Protein AF-0000000075612298 (afdb_homodimer)

Organism: Setaria italica (NCBI:txid4555)

pLDDT: mean 73.29, std 22.26, range [25.11, 96.44]

Radius of gyration: 17.22 Å; Cα contacts (8 Å, |Δi|>4): 133; chains: 2; bounding box: 29×54×55 Å

Structure (mmCIF, N/CA/C/O backbone):
data_AF-0000000075612298-model_v1
#
loop_
_entity.id
_entity.type
_entity.pdbx_description
1 polymer 'Uncharacterized protein'
#
loop_
_atom_site.group_PDB
_atom_site.id
_atom_site.type_symbol
_atom_site.label_atom_id
_atom_site.label_alt_id
_atom_site.label_comp_id
_atom_site.label_asym_id
_atom_site.label_entity_id
_atom_site.label_seq_id
_atom_site.pdbx_PDB_ins_code
_atom_site.Cartn_x
_atom_site.Cartn_y
_atom_site.Cartn_z
_atom_site.occupancy
_atom_site.B_iso_or_equiv
_atom_site.auth_seq_id
_atom_site.auth_comp_id
_at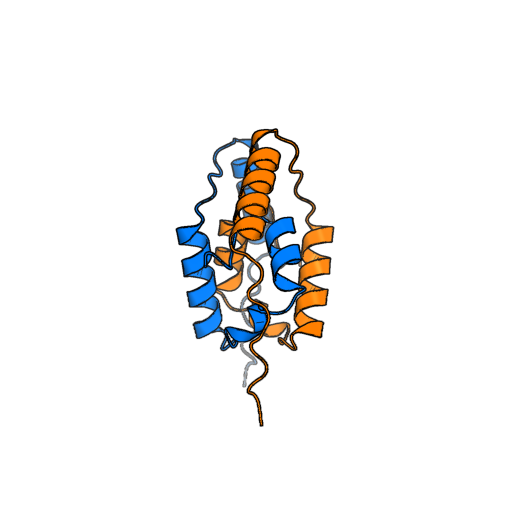om_site.auth_asym_id
_atom_site.auth_atom_id
_atom_site.pdbx_PDB_model_num
ATOM 1 N N . MET A 1 1 ? -15.156 -9.953 -35.094 1 26.14 1 MET A N 1
ATOM 2 C CA . MET A 1 1 ? -15.227 -10.172 -33.656 1 26.14 1 MET A CA 1
ATOM 3 C C . MET A 1 1 ? -14.469 -9.086 -32.875 1 26.14 1 MET A C 1
ATOM 5 O O . MET A 1 1 ? -13.258 -8.938 -33.062 1 26.14 1 MET A O 1
ATOM 9 N N . LYS A 1 2 ? -15.125 -7.879 -32.656 1 31.73 2 LYS A N 1
ATOM 10 C CA . LYS A 1 2 ? -14.633 -6.555 -32.281 1 31.73 2 LYS A CA 1
ATOM 11 C C . LYS A 1 2 ? -14.031 -6.57 -30.875 1 31.73 2 LYS A C 1
ATOM 13 O O . LYS A 1 2 ? -14.625 -7.109 -29.938 1 31.73 2 LYS A O 1
ATOM 18 N N . SER A 1 3 ? -12.711 -6.695 -30.734 1 36.06 3 SER A N 1
ATOM 19 C CA . SER A 1 3 ? -11.859 -6.586 -29.547 1 36.06 3 SER A CA 1
ATOM 20 C C . SER A 1 3 ? -12.281 -5.41 -28.672 1 36.06 3 SER A C 1
ATOM 22 O O . SER A 1 3 ? -12.297 -4.266 -29.125 1 36.06 3 SER A O 1
ATOM 24 N N . GLU A 1 4 ? -13.344 -5.562 -27.969 1 35.53 4 GLU A N 1
ATOM 25 C CA . GLU A 1 4 ? -13.984 -4.543 -27.141 1 35.53 4 GLU A CA 1
ATOM 26 C C . GLU A 1 4 ? -12.992 -3.91 -26.172 1 35.53 4 GLU A C 1
ATOM 28 O O . GLU A 1 4 ? -12.312 -4.617 -25.438 1 35.53 4 GLU A O 1
ATOM 33 N N . TYR A 1 5 ? -12.289 -2.801 -26.656 1 34.12 5 TYR A N 1
ATOM 34 C CA . TYR A 1 5 ? -11.305 -1.881 -26.094 1 34.12 5 TYR A CA 1
ATOM 35 C C . TYR A 1 5 ? -11.711 -1.418 -24.703 1 34.12 5 TYR A C 1
ATOM 37 O O . TYR A 1 5 ? -12.867 -1.046 -24.484 1 34.12 5 TYR A O 1
ATOM 45 N N . CYS A 1 6 ? -11.203 -2.053 -23.641 1 39.97 6 CYS A N 1
ATOM 46 C CA . CYS A 1 6 ? -11.352 -1.632 -22.266 1 39.97 6 CYS A CA 1
ATOM 47 C C . CYS A 1 6 ? -11.367 -0.112 -22.156 1 39.97 6 CYS A C 1
ATOM 49 O O . CYS A 1 6 ? -10.492 0.56 -22.703 1 39.97 6 CYS A O 1
ATOM 51 N N . PRO A 1 7 ? -12.477 0.594 -21.938 1 35.5 7 PRO A N 1
ATOM 52 C CA . PRO A 1 7 ? -12.617 2.045 -21.781 1 35.5 7 PRO A CA 1
ATOM 53 C C . PRO A 1 7 ? -11.531 2.656 -20.906 1 35.5 7 PRO A C 1
ATOM 55 O O . PRO A 1 7 ? -11.266 2.156 -19.812 1 35.5 7 PRO A O 1
ATOM 58 N N . LYS A 1 8 ? -10.383 3.184 -21.484 1 39.44 8 LYS A N 1
ATOM 59 C CA . LYS A 1 8 ? -9.344 4.02 -20.891 1 39.44 8 LYS A CA 1
ATOM 60 C C . LYS A 1 8 ? -9.938 5.02 -19.906 1 39.44 8 LYS A C 1
ATOM 62 O O . LYS A 1 8 ? -10.883 5.738 -20.234 1 39.44 8 LYS A O 1
ATOM 67 N N . VAL A 1 9 ? -10.133 4.754 -18.688 1 41.81 9 VAL A N 1
ATOM 68 C CA . VAL A 1 9 ? -10.445 5.824 -17.75 1 41.81 9 VAL A CA 1
ATOM 69 C C . VAL A 1 9 ? -9.727 7.105 -18.172 1 41.81 9 VAL A C 1
ATOM 71 O O . VAL A 1 9 ? -8.508 7.109 -18.344 1 41.81 9 VAL A O 1
ATOM 74 N N . PRO A 1 10 ? -10.359 8.18 -18.656 1 44.56 10 PRO A N 1
ATOM 75 C CA . PRO A 1 10 ? -9.781 9.383 -19.25 1 44.56 10 PRO A CA 1
ATOM 76 C C . PRO A 1 10 ? -8.758 10.062 -18.344 1 44.56 10 PRO A C 1
ATOM 78 O O . PRO A 1 10 ? -8.852 9.945 -17.109 1 44.56 10 PRO A O 1
ATOM 81 N N . SER A 1 11 ? -7.59 10.344 -18.781 1 52.34 11 SER A N 1
ATOM 82 C CA . SER A 1 11 ? -6.473 11.086 -18.203 1 52.34 11 SER A CA 1
ATOM 83 C C . SER A 1 11 ? -6.965 12.227 -17.328 1 52.34 11 SER A C 1
ATOM 85 O O . SER A 1 11 ? -6.395 12.492 -16.266 1 52.34 11 SER A O 1
ATOM 87 N N . ASP A 1 12 ? -8.109 12.758 -17.781 1 52.88 12 ASP A N 1
ATOM 88 C CA . ASP A 1 12 ? -8.664 13.914 -17.078 1 52.88 12 ASP A CA 1
ATOM 89 C C . ASP A 1 12 ? -9.172 13.516 -15.688 1 52.88 12 ASP A C 1
ATOM 91 O O . ASP A 1 12 ? -9.055 14.289 -14.734 1 52.88 12 ASP A O 1
ATOM 95 N N . ASP A 1 13 ? -9.703 12.391 -15.656 1 54.28 13 ASP A N 1
ATOM 96 C CA . ASP A 1 13 ? -10.266 11.953 -14.383 1 54.28 13 ASP A CA 1
ATOM 97 C C . ASP A 1 13 ? -9.156 11.594 -13.391 1 54.28 13 ASP A C 1
ATOM 99 O O . ASP A 1 13 ? -9.289 11.844 -12.188 1 54.28 13 ASP A O 1
ATOM 103 N N . ARG A 1 14 ? -8.109 11.211 -13.961 1 50.03 14 ARG A N 1
ATOM 104 C CA . ARG A 1 14 ? -6.949 10.906 -13.125 1 50.03 14 ARG A CA 1
ATOM 105 C C . ARG A 1 14 ? -6.348 12.18 -12.539 1 50.03 14 ARG A C 1
ATOM 107 O O . ARG A 1 14 ? -6.016 12.227 -11.359 1 50.03 14 ARG A O 1
ATOM 114 N N . ASN A 1 15 ? -6.219 13.078 -13.391 1 54.25 15 ASN A N 1
ATOM 115 C CA . ASN A 1 15 ? -5.672 14.359 -12.969 1 54.25 15 ASN A CA 1
ATOM 116 C C . ASN A 1 15 ? -6.551 15.023 -11.914 1 54.25 15 ASN A C 1
ATOM 118 O O . ASN A 1 15 ? -6.043 15.602 -10.953 1 54.25 15 ASN A O 1
ATOM 122 N N . LYS A 1 16 ? -7.812 14.938 -12.102 1 56.78 16 LYS A N 1
ATOM 123 C CA . LYS A 1 16 ? -8.75 15.516 -11.133 1 56.78 16 LYS A CA 1
ATOM 124 C C . LYS A 1 16 ? -8.68 14.773 -9.805 1 56.78 16 LYS A C 1
ATOM 126 O O . LYS A 1 16 ? -8.719 15.391 -8.742 1 56.78 16 LYS A O 1
ATOM 131 N N . PHE A 1 17 ? -8.492 13.609 -9.93 1 55 17 PHE A N 1
ATOM 132 C CA . PHE A 1 17 ? -8.375 12.82 -8.711 1 55 17 PHE A CA 1
ATOM 133 C C . PHE A 1 17 ? -7.121 13.211 -7.93 1 55 17 PHE A C 1
ATOM 135 O O . PHE A 1 17 ? -7.188 13.438 -6.723 1 55 17 PHE A O 1
ATOM 142 N N . VAL A 1 18 ? -6.102 13.289 -8.68 1 55.06 18 VAL A N 1
ATOM 143 C CA . VAL A 1 18 ? -4.836 13.68 -8.062 1 55.06 18 VAL A CA 1
ATOM 144 C C . VAL A 1 18 ? -4.953 15.086 -7.48 1 55.06 18 VAL A C 1
ATOM 146 O O . VAL A 1 18 ? -4.48 15.344 -6.371 1 55.06 18 VAL A O 1
ATOM 149 N N . ALA A 1 19 ? -5.57 15.93 -8.133 1 60.16 19 ALA A N 1
ATOM 150 C CA . ALA A 1 19 ? -5.75 17.297 -7.672 1 60.16 19 ALA A CA 1
ATOM 151 C C . ALA A 1 19 ? -6.602 17.344 -6.402 1 60.16 19 ALA A C 1
ATOM 153 O O . ALA A 1 19 ? -6.312 18.109 -5.48 1 60.16 19 ALA A O 1
ATOM 154 N N . THR A 1 20 ? -7.629 16.625 -6.469 1 58.16 20 THR A N 1
ATOM 155 C CA . THR A 1 20 ? -8.508 16.609 -5.309 1 58.16 20 THR A CA 1
ATOM 156 C C . THR A 1 20 ? -7.793 16 -4.102 1 58.16 20 THR A C 1
ATOM 158 O O . THR A 1 20 ? -7.902 16.516 -2.986 1 58.16 20 THR A O 1
ATOM 161 N N . MET A 1 21 ? -7.121 14.977 -4.488 1 56.34 21 MET A N 1
ATOM 162 C CA . MET A 1 21 ? -6.371 14.32 -3.426 1 56.34 21 MET A CA 1
ATOM 163 C C . MET A 1 21 ? -5.332 15.258 -2.83 1 56.34 21 MET A C 1
ATOM 165 O O . MET A 1 21 ? -5.176 15.328 -1.609 1 56.34 21 MET A O 1
ATOM 169 N N . LYS A 1 22 ? -4.586 15.875 -3.639 1 56.03 22 LYS A N 1
ATOM 170 C CA . LYS A 1 22 ? -3.629 16.891 -3.203 1 56.03 22 LYS A CA 1
ATOM 171 C C . LYS A 1 22 ? -4.312 17.969 -2.371 1 56.03 22 LYS A C 1
ATOM 173 O O . LYS A 1 22 ? -3.783 18.406 -1.346 1 56.03 22 LYS A O 1
ATOM 178 N N . LYS A 1 23 ? -5.387 18.344 -2.84 1 57.16 23 LYS A N 1
ATOM 179 C CA . LYS A 1 23 ? -6.145 19.375 -2.121 1 57.16 23 LYS A CA 1
ATOM 180 C C . LYS A 1 23 ? -6.566 18.875 -0.743 1 57.16 23 LYS A C 1
ATOM 182 O O . LYS A 1 23 ? -6.48 19.609 0.244 1 57.16 23 LYS A O 1
ATOM 187 N N . LYS A 1 24 ? -7.043 17.719 -0.742 1 58.38 24 LYS A N 1
ATOM 188 C CA . LYS A 1 24 ? -7.473 17.156 0.538 1 58.38 24 LYS A CA 1
ATOM 189 C C . LYS A 1 24 ? -6.301 17.062 1.514 1 58.38 24 LYS A C 1
ATOM 191 O O . LYS A 1 24 ? -6.465 17.312 2.711 1 58.38 24 LYS A O 1
ATOM 196 N N . LEU A 1 25 ? -5.199 16.781 0.988 1 59.41 25 LEU A N 1
ATOM 197 C CA . LEU A 1 25 ? -3.996 16.703 1.807 1 59.41 25 LEU A CA 1
ATOM 198 C C . LEU A 1 25 ? -3.607 18.078 2.344 1 59.41 25 LEU A C 1
ATOM 200 O O . LEU A 1 25 ? -3.254 18.203 3.518 1 59.41 25 LEU A O 1
ATOM 204 N N . VAL A 1 26 ? -3.693 18.922 1.359 1 55.22 26 VAL A N 1
ATOM 205 C CA . VAL A 1 26 ? -3.244 20.266 1.68 1 55.22 26 VAL A CA 1
ATOM 206 C C . VAL A 1 26 ? -4.273 20.953 2.578 1 55.22 26 VAL A C 1
ATOM 208 O O . VAL A 1 26 ? -3.908 21.672 3.512 1 55.22 26 VAL A O 1
ATOM 211 N N . ASP A 1 27 ? -5.477 20.656 2.195 1 57.22 27 ASP A N 1
ATOM 212 C CA . ASP A 1 27 ? -6.484 21.359 2.979 1 57.22 27 ASP A CA 1
ATOM 213 C C . ASP A 1 27 ? -6.613 20.766 4.379 1 57.22 27 ASP A C 1
ATOM 215 O O . ASP A 1 27 ? -7.352 21.297 5.215 1 57.22 27 ASP A O 1
ATOM 219 N N . GLY A 1 28 ? -5.77 19.797 4.574 1 61.31 28 GLY A N 1
ATOM 220 C CA . GLY A 1 28 ? -5.73 19.25 5.922 1 61.31 28 GLY A C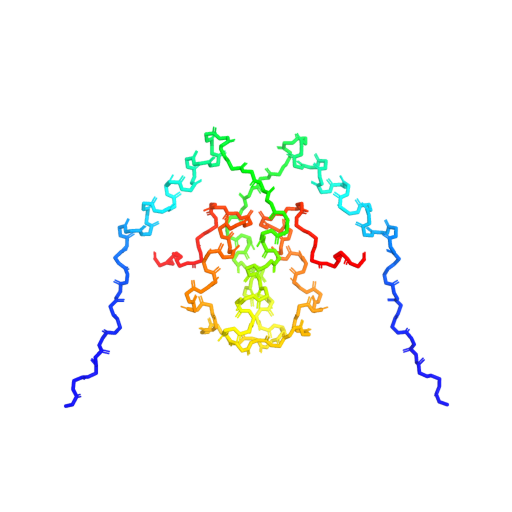A 1
ATOM 221 C C . GLY A 1 28 ? -6.859 18.281 6.203 1 61.31 28 GLY A C 1
ATOM 222 O O . GLY A 1 28 ? -7.098 17.906 7.355 1 61.31 28 GLY A O 1
ATOM 223 N N . SER A 1 29 ? -7.613 17.953 5.121 1 73.25 29 SER A N 1
ATOM 224 C CA . SER A 1 29 ? -8.805 17.141 5.387 1 73.25 29 SER A CA 1
ATOM 225 C C . SER A 1 29 ? -8.477 15.656 5.418 1 73.25 29 SER A C 1
ATOM 227 O O . SER A 1 29 ? -9.289 14.844 5.859 1 73.25 29 SER A O 1
ATOM 229 N N . PHE A 1 30 ? -7.297 15.312 5.168 1 79.81 30 PHE A N 1
ATOM 230 C CA . PHE A 1 30 ? -6.969 13.891 5.176 1 79.81 30 PHE A CA 1
ATOM 231 C C . PHE A 1 30 ? -6.672 13.406 6.59 1 79.81 30 PHE A C 1
ATOM 233 O O . PHE A 1 30 ? -5.836 13.992 7.285 1 79.81 30 PHE A O 1
ATOM 240 N N . THR A 1 31 ? -7.516 12.523 7.016 1 83.88 31 THR A N 1
ATOM 241 C CA . THR A 1 31 ? -7.281 11.844 8.289 1 83.88 31 THR A CA 1
ATOM 242 C C . THR A 1 31 ? -7.027 10.359 8.07 1 83.88 31 THR A C 1
ATOM 244 O O . THR A 1 31 ? -7.867 9.656 7.496 1 83.88 31 THR A O 1
ATOM 247 N N . PHE A 1 32 ? -5.895 9.969 8.406 1 85.69 32 PHE A N 1
ATOM 248 C CA . PHE A 1 32 ? -5.535 8.57 8.25 1 85.69 32 PHE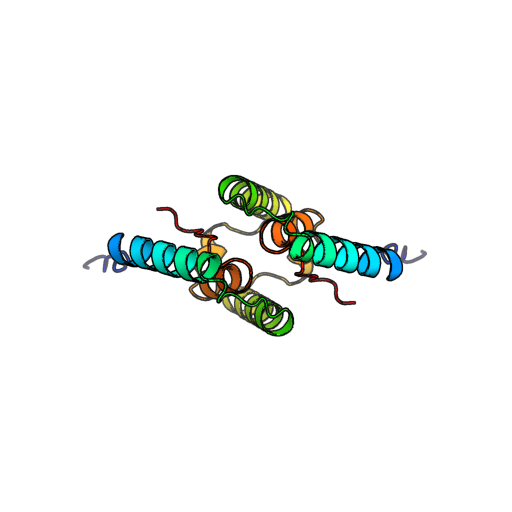 A CA 1
ATOM 249 C C . PHE A 1 32 ? -6.309 7.703 9.242 1 85.69 32 PHE A C 1
ATOM 251 O O . PHE A 1 32 ? -6.402 8.031 10.422 1 85.69 32 PHE A O 1
ATOM 258 N N . ASN A 1 33 ? -6.918 6.613 8.703 1 90.38 33 ASN A N 1
ATOM 259 C CA . ASN A 1 33 ? -7.633 5.609 9.484 1 90.38 33 ASN A CA 1
ATOM 260 C C . ASN A 1 33 ? -7.047 4.219 9.281 1 90.38 33 ASN A C 1
ATOM 262 O O . ASN A 1 33 ? -7.238 3.609 8.227 1 90.38 33 ASN A O 1
ATOM 266 N N . GLN A 1 34 ? -6.309 3.744 10.312 1 89.69 34 GLN A N 1
ATOM 267 C CA . GLN A 1 34 ? -5.562 2.492 10.227 1 89.69 34 GLN A CA 1
ATOM 268 C C . GLN A 1 34 ? -6.492 1.317 9.938 1 89.69 34 GLN A C 1
ATOM 270 O O . GLN A 1 34 ? -6.18 0.462 9.102 1 89.69 34 GLN A O 1
ATOM 275 N N . GLN A 1 35 ? -7.566 1.209 10.641 1 91.62 35 GLN A N 1
ATOM 276 C CA . GLN A 1 35 ? -8.516 0.112 10.477 1 91.62 35 GLN A CA 1
ATOM 277 C C . GLN A 1 35 ? -9.086 0.093 9.062 1 91.62 35 GLN A C 1
ATOM 279 O O . GLN A 1 35 ? -9.18 -0.967 8.438 1 91.62 35 GLN A O 1
ATOM 284 N N . ARG A 1 36 ? -9.445 1.199 8.594 1 93.12 36 ARG A N 1
ATOM 285 C CA . ARG A 1 36 ? -9.969 1.297 7.23 1 93.12 36 ARG A CA 1
ATOM 286 C C . ARG A 1 36 ? -8.945 0.794 6.215 1 93.12 36 ARG A C 1
ATOM 288 O O . ARG A 1 36 ? -9.289 0.023 5.316 1 93.12 36 ARG A O 1
ATOM 295 N N . SER A 1 37 ? -7.766 1.26 6.305 1 94.12 37 SER A N 1
ATOM 296 C CA . SER A 1 37 ? -6.715 0.863 5.375 1 94.12 37 SER A CA 1
ATOM 297 C C . SER A 1 37 ? -6.48 -0.644 5.418 1 94.12 37 SER A C 1
ATOM 299 O O . SER A 1 37 ? -6.297 -1.278 4.379 1 94.12 37 SER A O 1
ATOM 301 N N . ARG A 1 38 ? -6.469 -1.176 6.625 1 93.25 38 ARG A N 1
ATOM 302 C CA . ARG A 1 38 ? -6.277 -2.613 6.793 1 93.25 38 ARG A CA 1
ATOM 303 C C . ARG A 1 38 ? -7.395 -3.398 6.113 1 93.25 38 ARG A C 1
ATOM 305 O O . ARG A 1 38 ? -7.137 -4.41 5.457 1 93.25 38 ARG A O 1
ATOM 312 N N . ASP A 1 39 ? -8.562 -2.953 6.305 1 95.44 39 ASP A N 1
ATOM 313 C CA . ASP A 1 39 ? -9.719 -3.6 5.688 1 95.44 39 ASP A CA 1
ATOM 314 C C . ASP A 1 39 ? -9.602 -3.584 4.164 1 95.44 39 ASP A C 1
ATOM 316 O O . ASP A 1 39 ? -9.906 -4.578 3.502 1 95.44 39 ASP A O 1
ATOM 320 N N . LEU A 1 40 ? -9.195 -2.535 3.627 1 95.19 40 LEU A N 1
ATOM 321 C CA . LEU A 1 40 ? -9.039 -2.393 2.184 1 95.19 40 LEU A CA 1
ATOM 322 C C . LEU A 1 40 ? -7.918 -3.287 1.67 1 95.19 40 LEU A C 1
ATOM 324 O O . LEU A 1 40 ? -8.031 -3.887 0.599 1 95.19 40 LEU A O 1
ATOM 328 N N . MET A 1 41 ? -6.895 -3.367 2.432 1 95.06 41 MET A N 1
ATOM 329 C CA . MET A 1 41 ? -5.801 -4.27 2.082 1 95.06 41 MET A CA 1
ATOM 330 C C . MET A 1 41 ? -6.297 -5.707 1.971 1 95.06 41 MET A C 1
ATOM 332 O O . MET A 1 41 ? -6.027 -6.387 0.978 1 95.06 41 MET A O 1
ATOM 336 N N . ILE A 1 42 ? -6.988 -6.125 2.99 1 94.38 42 ILE A N 1
ATOM 337 C CA . ILE A 1 42 ? -7.492 -7.492 3.041 1 94.38 42 ILE A CA 1
ATOM 338 C C . ILE A 1 42 ? -8.43 -7.738 1.864 1 94.38 42 ILE A C 1
ATOM 340 O O . ILE A 1 42 ? -8.352 -8.773 1.202 1 94.38 42 ILE A O 1
ATOM 344 N N . ALA A 1 43 ? -9.336 -6.84 1.626 1 96.38 43 ALA A N 1
ATOM 345 C CA . ALA A 1 43 ? -10.266 -6.945 0.51 1 96.38 43 ALA A CA 1
ATOM 346 C C . ALA A 1 43 ? -9.523 -7.086 -0.816 1 96.38 43 ALA A C 1
ATOM 348 O O . ALA A 1 43 ? -9.891 -7.91 -1.657 1 96.38 43 ALA A O 1
ATOM 349 N N . TRP A 1 44 ? -8.5 -6.273 -0.987 1 96.31 44 TRP A N 1
ATOM 350 C CA . TRP A 1 44 ? -7.723 -6.34 -2.217 1 96.31 44 TRP A CA 1
ATOM 351 C C . TRP A 1 44 ? -7.02 -7.688 -2.342 1 96.31 44 TRP A C 1
ATOM 353 O O . TRP A 1 44 ? -7.027 -8.305 -3.412 1 96.31 44 TRP A O 1
ATOM 363 N N . CYS A 1 45 ? -6.418 -8.141 -1.287 1 95.69 45 CYS A N 1
ATOM 364 C CA . CYS A 1 45 ? -5.711 -9.414 -1.286 1 95.69 45 CYS A CA 1
ATOM 365 C C . CYS A 1 45 ? -6.621 -10.547 -1.753 1 95.69 45 CYS A C 1
ATOM 367 O O . CYS A 1 45 ? -6.211 -11.383 -2.559 1 95.69 45 CYS A O 1
ATOM 369 N N . VAL A 1 46 ? -7.742 -10.547 -1.236 1 96.25 46 VAL A N 1
ATOM 370 C CA . VAL A 1 46 ? -8.711 -11.586 -1.564 1 96.25 46 VAL A CA 1
ATOM 371 C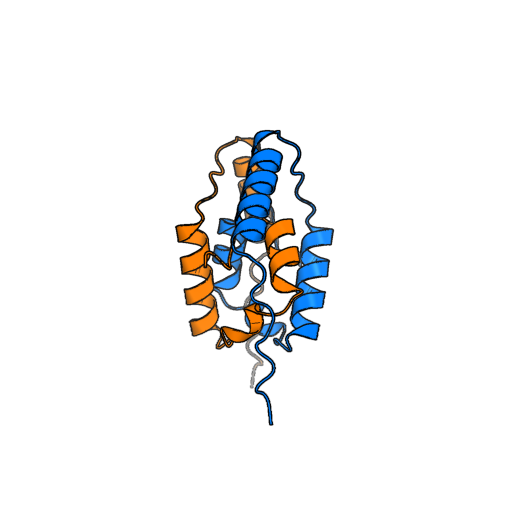 C . VAL A 1 46 ? -9.148 -11.445 -3.021 1 96.25 46 VAL A C 1
ATOM 373 O O . VAL A 1 46 ? -9.172 -12.43 -3.768 1 96.25 46 VAL A O 1
ATOM 376 N N . ARG A 1 47 ? -9.43 -10.297 -3.457 1 95.56 47 ARG A N 1
ATOM 377 C CA . ARG A 1 47 ? -9.938 -10.039 -4.797 1 95.56 47 ARG A CA 1
ATOM 378 C C . ARG A 1 47 ? -8.875 -10.305 -5.855 1 95.56 47 ARG A C 1
ATOM 380 O O . ARG A 1 47 ? -9.164 -10.906 -6.895 1 95.56 47 ARG A O 1
ATOM 387 N N . ALA A 1 48 ? -7.707 -9.844 -5.609 1 95.62 48 ALA A N 1
ATOM 388 C CA . ALA A 1 48 ? -6.609 -9.938 -6.57 1 95.62 48 ALA A CA 1
ATOM 389 C C . ALA A 1 48 ? -5.887 -11.273 -6.445 1 95.62 48 ALA A C 1
ATOM 391 O O . ALA A 1 48 ? -4.961 -11.562 -7.211 1 95.62 48 ALA A O 1
ATOM 392 N N . ASP A 1 49 ? -6.332 -12.055 -5.438 1 95.19 49 ASP A N 1
ATOM 393 C CA . ASP A 1 49 ? -5.754 -13.375 -5.219 1 95.19 49 ASP A CA 1
ATOM 394 C C . ASP A 1 49 ? -4.277 -13.273 -4.848 1 95.19 49 ASP A C 1
ATOM 396 O O . ASP A 1 49 ? -3.434 -13.938 -5.449 1 95.19 49 ASP A O 1
ATOM 400 N N . VAL A 1 50 ? -3.953 -12.492 -4.043 1 95.31 50 VAL A N 1
ATOM 401 C CA . VAL A 1 50 ? -2.609 -12.352 -3.494 1 95.31 50 VAL A CA 1
ATOM 402 C C . VAL A 1 50 ? -2.545 -12.992 -2.111 1 95.31 50 VAL A C 1
ATOM 404 O O . VAL A 1 50 ? -3.318 -12.641 -1.219 1 95.31 50 VAL A O 1
ATOM 407 N N . ALA A 1 51 ? -1.628 -13.859 -1.999 1 94.25 51 ALA A N 1
ATOM 408 C CA . ALA A 1 51 ? -1.489 -14.555 -0.72 1 94.25 51 ALA A CA 1
ATOM 409 C C . ALA A 1 51 ? -1.057 -13.586 0.38 1 94.25 51 ALA A C 1
ATOM 411 O O . ALA A 1 51 ? -0.215 -12.719 0.154 1 94.25 51 ALA A O 1
ATOM 412 N N . PHE A 1 52 ? -1.59 -13.727 1.66 1 91.5 52 PHE A N 1
ATOM 413 C CA . PHE A 1 52 ? -1.317 -12.844 2.785 1 91.5 52 PHE A CA 1
ATOM 414 C C . PHE A 1 52 ? 0.147 -12.922 3.199 1 91.5 52 PHE A C 1
ATOM 416 O O . PHE A 1 52 ? 0.7 -11.969 3.744 1 91.5 52 PHE A O 1
ATOM 423 N N . ASN A 1 53 ? 0.797 -14.047 2.877 1 91.88 53 ASN A N 1
ATOM 424 C CA . ASN A 1 53 ? 2.182 -14.234 3.291 1 91.88 53 ASN A CA 1
ATOM 425 C C . ASN A 1 53 ? 3.131 -13.328 2.516 1 91.88 53 ASN A C 1
ATOM 427 O O . ASN A 1 53 ? 4.277 -13.133 2.918 1 91.88 53 ASN A O 1
ATOM 431 N N . LYS A 1 54 ? 2.701 -12.828 1.419 1 94 54 LYS A N 1
ATOM 432 C CA . LYS A 1 54 ? 3.516 -11.906 0.63 1 94 54 LYS A CA 1
ATOM 433 C C . LYS A 1 54 ? 3.82 -10.633 1.412 1 94 54 LYS A C 1
ATOM 435 O O . LYS A 1 54 ? 4.844 -9.984 1.179 1 94 54 LYS A O 1
ATOM 440 N N . PHE A 1 55 ? 3.02 -10.375 2.389 1 90.38 55 PHE A N 1
ATOM 441 C CA . PHE A 1 55 ? 3.152 -9.148 3.16 1 90.38 55 PHE A CA 1
ATOM 442 C C . PHE A 1 55 ? 4.148 -9.328 4.301 1 90.38 55 PHE A C 1
ATOM 444 O O . PHE A 1 55 ? 4.512 -8.359 4.977 1 90.38 55 PHE A O 1
ATOM 451 N N . ASP A 1 56 ? 4.562 -10.562 4.484 1 88.94 56 ASP A N 1
ATOM 452 C CA . ASP A 1 56 ? 5.594 -10.844 5.48 1 88.94 56 ASP A CA 1
ATOM 453 C C . ASP A 1 56 ? 6.977 -10.477 4.957 1 88.94 56 ASP A C 1
ATOM 455 O O . ASP A 1 56 ? 7.941 -10.422 5.723 1 88.94 56 ASP A O 1
ATOM 459 N N . ASP A 1 57 ? 6.965 -10.266 3.705 1 91.69 57 ASP A N 1
ATOM 460 C CA . ASP A 1 57 ? 8.227 -9.891 3.086 1 91.69 57 ASP A CA 1
ATOM 461 C C . ASP A 1 57 ? 8.781 -8.609 3.703 1 91.69 57 ASP A C 1
ATOM 463 O O . ASP A 1 57 ? 8.023 -7.68 4.004 1 91.69 57 ASP A O 1
ATOM 467 N N . GLU A 1 58 ? 10.055 -8.531 3.754 1 91.81 58 GLU A N 1
ATOM 468 C CA . GLU A 1 58 ? 10.711 -7.426 4.445 1 91.81 58 GLU A CA 1
ATOM 469 C C . GLU A 1 58 ? 10.508 -6.113 3.693 1 91.81 58 GLU A C 1
ATOM 471 O O . GLU A 1 58 ? 10.633 -5.035 4.277 1 91.81 58 GLU A O 1
ATOM 476 N N . GLY A 1 59 ? 10.219 -6.172 2.402 1 93.06 59 GLY A N 1
ATOM 477 C CA . GLY A 1 59 ? 10.047 -4.965 1.61 1 93.06 59 GLY A CA 1
ATOM 478 C C . GLY A 1 59 ? 8.672 -4.336 1.77 1 93.06 59 GLY A C 1
ATOM 479 O O . GLY A 1 59 ? 8.461 -3.188 1.377 1 93.06 59 GLY A O 1
ATOM 480 N N . PHE A 1 60 ? 7.754 -5 2.367 1 93.5 60 PHE A N 1
ATOM 481 C CA . PHE A 1 60 ? 6.379 -4.523 2.463 1 93.5 60 PHE A CA 1
ATOM 482 C C . PHE A 1 60 ? 6.273 -3.363 3.441 1 93.5 60 PHE A C 1
ATOM 484 O O . PHE A 1 60 ? 5.688 -2.326 3.123 1 93.5 60 PHE A O 1
ATOM 491 N N . GLU A 1 61 ? 6.871 -3.441 4.562 1 91.44 61 GLU A N 1
ATOM 492 C CA . GLU A 1 61 ? 6.754 -2.428 5.605 1 91.44 61 GLU A CA 1
ATOM 493 C C . GLU A 1 61 ? 7.383 -1.107 5.168 1 91.44 61 GLU A C 1
ATOM 495 O O . GLU A 1 61 ? 6.766 -0.047 5.301 1 91.44 61 GLU A O 1
ATOM 500 N N . PRO A 1 62 ? 8.625 -1.2 4.613 1 92.62 62 PRO A N 1
ATOM 501 C CA . PRO A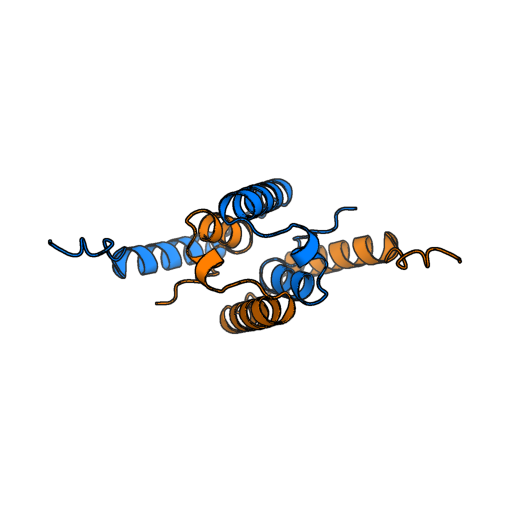 1 62 ? 9.172 0.067 4.129 1 92.62 62 PRO A CA 1
ATOM 502 C C . PRO A 1 62 ? 8.289 0.736 3.084 1 92.62 62 PRO A C 1
ATOM 504 O O . PRO A 1 62 ? 8.18 1.965 3.053 1 92.62 62 PRO A O 1
ATOM 507 N N . TRP A 1 63 ? 7.641 -0.036 2.248 1 94.12 63 TRP A N 1
ATOM 508 C CA . TRP A 1 63 ? 6.727 0.509 1.251 1 94.12 63 TRP A CA 1
ATOM 509 C C . TRP A 1 63 ? 5.535 1.187 1.919 1 94.12 63 TRP A C 1
ATOM 511 O O . TRP A 1 63 ? 5.191 2.324 1.586 1 94.12 63 TRP A O 1
ATOM 521 N N . MET A 1 64 ? 4.891 0.58 2.881 1 94.19 64 MET A N 1
ATOM 522 C CA . MET A 1 64 ? 3.756 1.155 3.598 1 94.19 64 MET A CA 1
ATOM 523 C C . MET A 1 64 ? 4.16 2.438 4.316 1 94.19 64 MET A C 1
ATOM 525 O O . MET A 1 64 ? 3.428 3.43 4.285 1 94.19 64 MET A O 1
ATOM 529 N N . GLU A 1 65 ? 5.332 2.395 4.887 1 90.19 65 GLU A N 1
ATOM 530 C CA . GLU A 1 65 ? 5.816 3.553 5.633 1 90.19 65 GLU A CA 1
ATOM 531 C C . GLU A 1 65 ? 6.043 4.746 4.707 1 90.19 65 GLU A C 1
ATOM 533 O O . GLU A 1 65 ? 5.879 5.898 5.121 1 90.19 65 GLU A O 1
ATOM 538 N N . SER A 1 66 ? 6.465 4.434 3.531 1 91.31 66 SER A N 1
ATOM 539 C CA . SER A 1 66 ? 6.695 5.5 2.564 1 91.31 66 SER A CA 1
ATOM 540 C C . SER A 1 66 ? 5.395 6.207 2.201 1 91.31 66 SER A C 1
ATOM 542 O O . SER A 1 66 ? 5.406 7.355 1.749 1 91.31 66 SER A O 1
ATOM 544 N N . LEU A 1 67 ? 4.309 5.496 2.375 1 90.88 67 LEU A N 1
ATOM 545 C CA . LEU A 1 67 ? 2.994 6.066 2.098 1 90.88 67 LEU A CA 1
ATOM 546 C C . LEU A 1 67 ? 2.408 6.715 3.348 1 90.88 67 LEU A C 1
ATOM 548 O O . LEU A 1 67 ? 1.883 7.828 3.285 1 90.88 67 LEU A O 1
ATOM 552 N N . GLN A 1 68 ? 2.482 5.977 4.355 1 89.62 68 GLN A N 1
ATOM 553 C CA . GLN A 1 68 ? 1.847 6.352 5.613 1 89.62 68 GLN A CA 1
ATOM 554 C C . GLN A 1 68 ? 2.588 5.754 6.805 1 89.62 68 GLN A C 1
ATOM 556 O O . GLN A 1 68 ? 2.336 4.605 7.184 1 89.62 68 GLN A O 1
ATOM 561 N N . PRO A 1 69 ? 3.426 6.59 7.363 1 86.81 69 PRO A N 1
ATOM 562 C CA . PRO A 1 69 ? 4.262 6.082 8.453 1 86.81 69 PRO A CA 1
ATOM 563 C C . PRO A 1 69 ? 3.441 5.555 9.625 1 86.81 69 PRO A C 1
ATOM 565 O O . PRO A 1 69 ? 3.916 4.703 10.383 1 86.81 69 PRO A O 1
ATOM 568 N N . ALA A 1 70 ? 2.227 6.098 9.742 1 81.88 70 ALA A N 1
ATOM 569 C CA . ALA A 1 70 ? 1.379 5.68 10.859 1 81.88 70 ALA A CA 1
ATOM 570 C C . ALA A 1 70 ? 0.758 4.312 10.594 1 81.88 70 ALA A C 1
ATOM 572 O O . ALA A 1 70 ? 0.152 3.717 11.492 1 81.88 70 ALA A O 1
ATOM 573 N N . PHE A 1 71 ? 0.854 3.834 9.359 1 87.12 71 PHE A N 1
ATOM 574 C CA . PHE A 1 71 ? 0.269 2.545 9.016 1 87.12 71 PHE A CA 1
ATOM 575 C C . PHE A 1 71 ? 1.125 1.401 9.547 1 87.12 71 PHE A C 1
ATOM 577 O O . PHE A 1 71 ? 2.324 1.335 9.266 1 87.12 71 PHE A O 1
ATOM 584 N N . SER A 1 72 ? 0.652 0.563 10.414 1 77.12 72 SER A N 1
ATOM 585 C CA . SER A 1 72 ? 1.311 -0.628 10.938 1 77.12 72 SER A CA 1
ATOM 586 C C . SER A 1 72 ? 0.548 -1.894 10.562 1 77.12 72 SER A C 1
ATOM 588 O O . SER A 1 72 ? -0.636 -2.029 10.875 1 77.12 72 SER A O 1
ATOM 590 N N . CYS A 1 73 ? 1.004 -2.574 9.523 1 65.06 73 CYS A N 1
ATOM 591 C CA . CYS A 1 73 ? 0.367 -3.828 9.141 1 65.06 73 CYS A CA 1
ATOM 592 C C . CYS A 1 73 ? 0.387 -4.824 10.297 1 65.06 73 CYS A C 1
ATOM 594 O O . CYS A 1 73 ? -0.499 -5.672 10.406 1 65.06 73 CYS A O 1
ATOM 596 N N . ILE A 1 74 ? 1.537 -5.066 10.883 1 52.78 74 ILE A N 1
ATOM 597 C CA . ILE A 1 74 ? 1.676 -6.074 11.93 1 52.78 74 ILE A CA 1
ATOM 598 C C . ILE A 1 74 ? 1.015 -5.582 13.211 1 52.78 74 ILE A C 1
ATOM 600 O O . ILE A 1 74 ? 1.546 -4.703 13.898 1 52.78 74 ILE A O 1
ATOM 604 N N . GLY A 1 75 ? -0.031 -4.941 13.188 1 41.31 75 GLY A N 1
ATOM 605 C CA . GLY A 1 75 ? -0.572 -4.891 14.531 1 41.31 75 GLY A CA 1
ATOM 606 C C . GLY A 1 75 ? -0.64 -6.25 15.203 1 41.31 75 GLY A C 1
ATOM 607 O O . GLY A 1 75 ? -1.512 -7.062 14.883 1 41.31 75 GLY A O 1
ATOM 608 N N . ARG A 1 76 ? 0.352 -6.949 15.109 1 36.69 76 ARG A N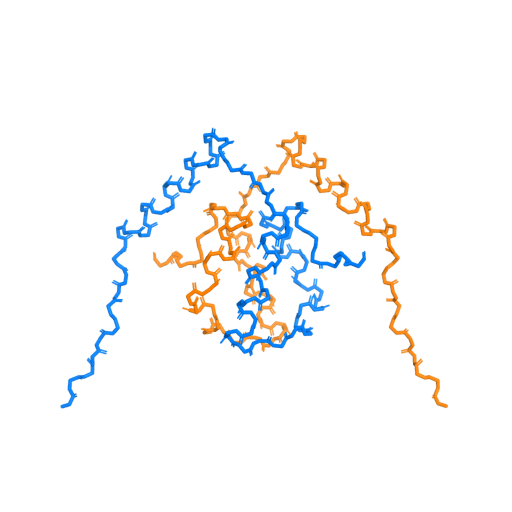 1
ATOM 609 C CA . ARG A 1 76 ? 0.241 -7.945 16.172 1 36.69 76 ARG A CA 1
ATOM 610 C C . ARG A 1 76 ? 0.18 -7.281 17.547 1 36.69 76 ARG A C 1
ATOM 612 O O . ARG A 1 76 ? 0.75 -6.203 17.734 1 36.69 76 ARG A O 1
ATOM 619 N N . MET B 1 1 ? 13.938 -33.031 15.758 1 25.11 1 MET B N 1
ATOM 620 C CA . MET B 1 1 ? 14.094 -32.156 14.617 1 25.11 1 MET B CA 1
ATOM 621 C C . MET B 1 1 ? 13.336 -30.844 14.836 1 25.11 1 MET B C 1
ATOM 623 O O . MET B 1 1 ? 12.109 -30.844 14.938 1 25.11 1 MET B O 1
ATOM 627 N N . LYS B 1 2 ? 13.906 -29.875 15.648 1 31.62 2 LYS B N 1
ATOM 628 C CA . LYS B 1 2 ? 13.375 -28.719 16.359 1 31.62 2 LYS B CA 1
ATOM 629 C C . LYS B 1 2 ? 12.891 -27.641 15.391 1 31.62 2 LYS B C 1
ATOM 631 O O . LYS B 1 2 ? 13.586 -27.328 14.422 1 31.62 2 LYS B O 1
ATOM 636 N N . SER B 1 3 ? 11.578 -27.562 15.133 1 35.28 3 SER B N 1
ATOM 637 C CA . SER B 1 3 ? 10.812 -26.562 14.391 1 35.28 3 SER B CA 1
ATOM 638 C C . SER B 1 3 ? 11.289 -25.156 14.703 1 35.28 3 SER B C 1
ATOM 640 O O . SER B 1 3 ? 11.289 -24.734 15.867 1 35.28 3 SER B O 1
ATOM 642 N N . GLU B 1 4 ? 12.359 -24.75 14.156 1 35.19 4 GLU B N 1
ATOM 643 C CA . GLU B 1 4 ? 13.062 -23.484 14.398 1 35.19 4 GLU B CA 1
ATOM 644 C C . GLU B 1 4 ? 12.133 -22.297 14.242 1 35.19 4 GLU B C 1
ATOM 646 O O . GLU B 1 4 ? 11.477 -22.141 13.211 1 35.19 4 GLU B O 1
ATOM 651 N N . TYR B 1 5 ? 11.484 -21.859 15.406 1 33.97 5 TYR B N 1
ATOM 652 C CA . TYR B 1 5 ? 10.562 -20.797 15.773 1 33.97 5 TYR B CA 1
ATOM 653 C C . TYR B 1 5 ? 11 -19.453 15.188 1 33.97 5 TYR B C 1
ATOM 655 O O . TYR B 1 5 ? 12.172 -19.094 15.281 1 33.97 5 TYR B O 1
ATOM 663 N N . CYS B 1 6 ? 10.461 -19.062 14.039 1 39.62 6 CYS B N 1
ATOM 664 C CA . CYS B 1 6 ? 10.641 -17.75 13.414 1 39.62 6 CYS B CA 1
ATOM 665 C C . CYS B 1 6 ? 10.711 -16.656 14.461 1 39.62 6 CYS B C 1
ATOM 667 O O . CYS B 1 6 ? 9.859 -16.578 15.352 1 39.62 6 CYS B O 1
ATOM 669 N N . PRO B 1 7 ? 11.844 -16.047 14.789 1 34.72 7 PRO B N 1
ATOM 670 C CA . PRO B 1 7 ? 12.062 -14.977 15.766 1 34.72 7 PRO B CA 1
ATOM 671 C C . PRO B 1 7 ? 11.023 -13.867 15.672 1 34.72 7 PRO B C 1
ATOM 673 O O . PRO B 1 7 ? 10.742 -13.367 14.578 1 34.72 7 PRO B O 1
ATOM 676 N N . LYS B 1 8 ? 9.891 -13.875 16.516 1 38.75 8 LYS B N 1
ATOM 677 C CA . LYS B 1 8 ? 8.891 -12.844 16.766 1 38.75 8 LYS B CA 1
ATOM 678 C C . LYS B 1 8 ? 9.539 -11.461 16.859 1 38.75 8 LYS B C 1
ATOM 680 O O . LYS B 1 8 ? 10.492 -11.266 17.609 1 38.75 8 LYS B O 1
ATOM 685 N N . VAL B 1 9 ? 9.719 -10.742 15.844 1 40.97 9 VAL B N 1
ATOM 686 C CA . VAL B 1 9 ? 10.078 -9.344 16.031 1 40.97 9 VAL B CA 1
ATOM 687 C C . VAL B 1 9 ? 9.383 -8.781 17.266 1 40.97 9 VAL B C 1
ATOM 689 O O . VAL B 1 9 ? 8.164 -8.891 17.391 1 40.97 9 VAL B O 1
ATOM 692 N N . PRO B 1 10 ? 10.023 -8.398 18.375 1 43.88 10 PRO B N 1
ATOM 693 C CA . PRO B 1 10 ? 9.453 -8.039 19.672 1 43.88 10 PRO B CA 1
ATOM 694 C C . PRO B 1 10 ? 8.438 -6.898 19.578 1 43.88 10 PRO B C 1
ATOM 696 O O . PRO B 1 10 ? 8.531 -6.055 18.688 1 43.88 10 PRO B O 1
ATOM 699 N N . SER B 1 11 ? 7.262 -7.035 20.062 1 51.59 11 SER B N 1
ATOM 700 C CA . SER B 1 11 ? 6.137 -6.121 20.219 1 51.59 11 SER B CA 1
ATOM 701 C C . SER B 1 11 ? 6.613 -4.703 20.5 1 51.59 11 SER B C 1
ATOM 703 O O . SER B 1 11 ? 6.043 -3.734 20 1 51.59 11 SER B O 1
ATOM 705 N N . ASP B 1 12 ? 7.742 -4.684 21.203 1 52.38 12 ASP B N 1
ATOM 706 C CA . ASP B 1 12 ? 8.273 -3.393 21.625 1 52.38 12 ASP B CA 1
ATOM 707 C C . ASP B 1 12 ? 8.805 -2.6 20.438 1 52.38 12 ASP B C 1
ATOM 709 O O . ASP B 1 12 ? 8.672 -1.374 20.391 1 52.38 12 ASP B O 1
ATOM 713 N N . ASP B 1 13 ? 9.383 -3.309 19.578 1 53.34 13 ASP B N 1
ATOM 714 C CA . ASP B 1 13 ? 9.953 -2.621 18.422 1 53.34 13 ASP B CA 1
ATOM 715 C C . ASP B 1 13 ? 8.867 -2.125 17.484 1 53.34 13 ASP B C 1
ATOM 717 O O . ASP B 1 13 ? 8.992 -1.05 16.891 1 53.34 13 ASP B O 1
ATOM 721 N N . ARG B 1 14 ? 7.844 -2.811 17.516 1 49.12 14 ARG B N 1
ATOM 722 C CA . ARG B 1 14 ? 6.695 -2.4 16.719 1 49.12 14 ARG B CA 1
ATOM 723 C C . ARG B 1 14 ? 6.059 -1.136 17.281 1 49.12 14 ARG B C 1
ATOM 725 O O . ARG B 1 14 ? 5.723 -0.215 16.531 1 49.12 14 ARG B O 1
ATOM 732 N N . ASN B 1 15 ? 5.898 -1.191 18.516 1 53.84 15 ASN B N 1
ATOM 733 C CA . ASN B 1 15 ? 5.316 -0.04 19.203 1 53.84 15 ASN B CA 1
ATOM 734 C C . ASN B 1 15 ? 6.184 1.207 19.031 1 53.84 15 ASN B C 1
ATOM 736 O O . ASN B 1 15 ? 5.66 2.305 18.828 1 53.84 15 ASN B O 1
ATOM 740 N N . LYS B 1 16 ? 7.438 1.008 19.125 1 56.03 16 LYS B N 1
ATOM 741 C CA . LYS B 1 16 ? 8.359 2.127 18.938 1 56.03 16 LYS B CA 1
ATOM 742 C C . LYS B 1 16 ? 8.312 2.65 17.5 1 56.03 16 LYS B C 1
ATOM 744 O O . LYS B 1 16 ? 8.336 3.861 17.281 1 56.03 16 LYS B O 1
ATOM 749 N N . PHE B 1 17 ? 8.148 1.794 16.703 1 54.31 17 PHE B N 1
ATOM 750 C CA . PHE B 1 17 ? 8.062 2.199 15.312 1 54.31 17 PHE B CA 1
ATOM 751 C C . PHE B 1 17 ? 6.801 3.021 15.062 1 54.31 17 PHE B C 1
ATOM 753 O O . PHE B 1 17 ? 6.863 4.09 14.453 1 54.31 17 PHE B O 1
ATOM 760 N N . VAL B 1 18 ? 5.773 2.496 15.57 1 54.47 18 VAL B N 1
ATOM 761 C CA . VAL B 1 18 ? 4.5 3.191 15.438 1 54.47 18 VAL B CA 1
ATOM 762 C C . VAL B 1 18 ? 4.574 4.551 16.125 1 54.47 18 VAL B C 1
ATOM 764 O O . VAL B 1 18 ? 4.09 5.555 15.594 1 54.47 18 VAL B O 1
ATOM 767 N N . ALA B 1 19 ? 5.152 4.59 17.203 1 59.19 19 ALA B N 1
ATOM 768 C CA . ALA B 1 19 ? 5.293 5.84 17.953 1 59.19 19 ALA B CA 1
ATOM 769 C C . ALA B 1 19 ? 6.152 6.84 17.172 1 59.19 19 ALA B C 1
ATOM 771 O O . ALA B 1 19 ? 5.848 8.039 17.156 1 59.19 19 ALA B O 1
ATOM 772 N N . THR B 1 20 ? 7.188 6.352 16.703 1 57.47 20 THR B N 1
ATOM 773 C CA . THR B 1 20 ? 8.078 7.227 15.945 1 57.47 20 THR B CA 1
ATOM 774 C C . THR B 1 20 ? 7.391 7.727 14.68 1 57.47 20 THR B C 1
ATOM 776 O O . THR B 1 20 ? 7.5 8.906 14.328 1 57.47 20 THR B O 1
ATOM 779 N N . MET B 1 21 ? 6.754 6.762 14.164 1 55.56 21 MET B N 1
ATOM 780 C CA . MET B 1 21 ? 6.035 7.125 12.945 1 55.56 21 MET B CA 1
ATOM 781 C C . MET B 1 21 ? 4.965 8.172 13.242 1 55.56 21 MET B C 1
ATOM 783 O O . MET B 1 21 ? 4.812 9.141 12.492 1 55.56 21 MET B O 1
ATOM 787 N N . LYS B 1 22 ? 4.195 7.949 14.234 1 55.25 22 LYS B N 1
ATOM 788 C CA . LYS B 1 22 ? 3.213 8.922 14.695 1 55.25 22 LYS B CA 1
ATOM 789 C C . LYS B 1 22 ? 3.869 10.273 14.984 1 55.25 22 LYS B C 1
ATOM 791 O O . LYS B 1 22 ? 3.328 11.32 14.625 1 55.25 22 LYS B O 1
ATOM 796 N N . LYS B 1 23 ? 4.914 10.18 15.633 1 56.03 23 LYS B N 1
ATOM 797 C CA . LYS B 1 23 ? 5.641 11.406 15.953 1 56.03 23 LYS B CA 1
ATOM 798 C C . LYS B 1 23 ? 6.086 12.125 14.68 1 56.03 23 LYS B C 1
ATOM 800 O O . LYS B 1 23 ? 5.984 13.352 14.586 1 56.03 23 LYS B O 1
ATOM 805 N N . LYS B 1 24 ? 6.609 11.367 13.82 1 57.41 24 LYS B N 1
ATOM 806 C CA . LYS B 1 24 ? 7.059 11.984 12.578 1 57.41 24 LYS B CA 1
ATOM 807 C C . LYS B 1 24 ? 5.895 12.625 11.828 1 57.41 24 LYS B C 1
ATOM 809 O O . LYS B 1 24 ? 6.043 13.695 11.234 1 57.41 24 LYS B O 1
ATOM 814 N N . LEU B 1 25 ? 4.797 12.016 11.914 1 58.25 25 LEU B N 1
ATOM 815 C CA . LEU B 1 25 ? 3.602 12.562 11.281 1 58.25 25 LEU B CA 1
ATOM 816 C C . LEU B 1 25 ? 3.172 13.859 11.953 1 58.25 25 LEU B C 1
ATOM 818 O O . LEU B 1 25 ? 2.82 14.828 11.273 1 58.25 25 LEU B O 1
ATOM 822 N N . VAL B 1 26 ? 3.211 13.68 13.25 1 54.06 26 VAL B N 1
ATOM 823 C CA . VAL B 1 26 ? 2.717 14.797 14.047 1 54.06 26 VAL B CA 1
ATOM 824 C C . VAL B 1 26 ? 3.729 15.945 14.016 1 54.06 26 VAL B C 1
ATOM 826 O O . VAL B 1 26 ? 3.348 17.109 13.938 1 54.06 26 VAL B O 1
ATOM 829 N N . ASP B 1 27 ? 4.934 15.477 14.109 1 56.19 27 ASP B N 1
ATOM 830 C CA . ASP B 1 27 ? 5.91 16.562 14.172 1 56.19 27 ASP B CA 1
ATOM 831 C C . ASP B 1 27 ? 6.059 17.25 12.812 1 56.19 27 ASP B C 1
ATOM 833 O O . ASP B 1 27 ? 6.781 18.234 12.688 1 56.19 27 ASP B O 1
ATOM 837 N N . GLY B 1 28 ? 5.23 16.766 11.922 1 60.38 28 GLY B N 1
ATOM 838 C CA . GLY B 1 28 ? 5.203 17.438 10.633 1 60.38 28 GLY B CA 1
ATOM 839 C C . GLY B 1 28 ? 6.355 17.047 9.727 1 60.38 28 GLY B C 1
ATOM 840 O O . GLY B 1 28 ? 6.586 17.688 8.695 1 60.38 28 GLY B O 1
ATOM 841 N N . SER B 1 29 ? 7.133 16.016 10.203 1 73.5 29 SER B N 1
ATOM 842 C CA . SER B 1 29 ? 8.352 15.734 9.445 1 73.5 29 SER B CA 1
ATOM 843 C C . SER B 1 29 ? 8.07 14.773 8.297 1 73.5 29 SER B C 1
ATOM 845 O O . SER B 1 29 ? 8.914 14.594 7.418 1 73.5 29 SER B O 1
ATOM 847 N N . PHE B 1 30 ? 6.898 14.312 8.195 1 79.75 30 P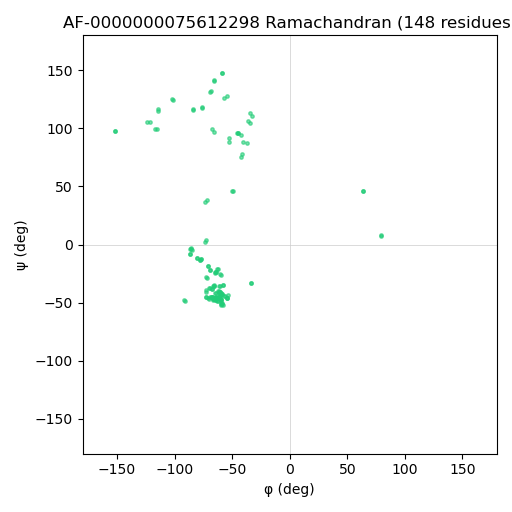HE B N 1
ATOM 848 C CA . PHE B 1 30 ? 6.633 13.375 7.113 1 79.75 30 PHE B CA 1
ATOM 849 C C . PHE B 1 30 ? 6.332 14.109 5.812 1 79.75 30 PHE B C 1
ATOM 851 O O . PHE B 1 30 ? 5.465 14.984 5.773 1 79.75 30 PHE B O 1
ATOM 858 N N . THR B 1 31 ? 7.211 13.875 4.871 1 83.75 31 THR B N 1
ATOM 859 C CA . THR B 1 31 ? 6.992 14.383 3.521 1 83.75 31 THR B CA 1
ATOM 860 C C . THR B 1 31 ? 6.793 13.234 2.535 1 83.75 31 THR B C 1
ATOM 862 O O . THR B 1 31 ? 7.676 12.383 2.377 1 83.75 31 THR B O 1
ATOM 865 N N . PHE B 1 32 ? 5.648 13.188 2.016 1 85.62 32 PHE B N 1
ATOM 866 C CA . PHE B 1 32 ? 5.348 12.141 1.045 1 85.62 32 PHE B CA 1
ATOM 867 C C . PHE B 1 32 ? 6.141 12.352 -0.24 1 85.62 32 PHE B C 1
ATOM 869 O O . PHE B 1 32 ? 6.211 13.469 -0.758 1 85.62 32 PHE B O 1
ATOM 876 N N . ASN B 1 33 ? 6.789 11.25 -0.721 1 90.31 33 ASN B N 1
ATOM 877 C CA . ASN B 1 33 ? 7.527 11.211 -1.978 1 90.31 33 ASN B CA 1
ATOM 878 C C . ASN B 1 33 ? 7.004 10.109 -2.9 1 90.31 33 ASN B C 1
ATOM 880 O O . ASN B 1 33 ? 7.238 8.93 -2.658 1 90.31 33 ASN B O 1
ATOM 884 N N . GLN B 1 34 ? 6.27 10.555 -3.943 1 89.75 34 GLN B N 1
ATOM 885 C CA . GLN B 1 34 ? 5.582 9.633 -4.844 1 89.75 34 GLN B CA 1
ATOM 886 C C . GLN B 1 34 ? 6.566 8.688 -5.52 1 89.75 34 GLN B C 1
ATOM 888 O O . GLN B 1 34 ? 6.305 7.484 -5.621 1 89.75 34 GLN B O 1
ATOM 893 N N . GLN B 1 35 ? 7.645 9.203 -6.051 1 91.56 35 GLN B N 1
ATOM 894 C CA . GLN B 1 35 ? 8.641 8.398 -6.746 1 91.56 35 GLN B CA 1
ATOM 895 C C . GLN B 1 35 ? 9.242 7.344 -5.82 1 91.56 35 GLN B C 1
ATOM 897 O O . GLN B 1 35 ? 9.391 6.184 -6.207 1 91.56 35 GLN B O 1
ATOM 902 N N . ARG B 1 36 ? 9.547 7.73 -4.676 1 93.25 36 ARG B N 1
ATOM 903 C CA . ARG B 1 36 ? 10.094 6.793 -3.699 1 93.25 36 ARG B CA 1
ATOM 904 C C . ARG B 1 36 ? 9.117 5.652 -3.428 1 93.25 36 ARG B C 1
ATOM 906 O O . ARG B 1 36 ? 9.508 4.484 -3.404 1 93.25 36 ARG B O 1
ATOM 913 N N . SER B 1 37 ? 7.922 5.953 -3.148 1 94.31 37 SER B N 1
ATOM 914 C CA . SER B 1 37 ? 6.906 4.945 -2.857 1 94.31 37 SER B CA 1
ATOM 915 C C . SER B 1 37 ? 6.738 3.979 -4.023 1 94.31 37 SER B C 1
ATOM 917 O O . SER B 1 37 ? 6.605 2.77 -3.82 1 94.31 37 SER B O 1
ATOM 919 N N . ARG B 1 38 ? 6.723 4.551 -5.219 1 93.25 38 ARG B N 1
ATOM 920 C CA . ARG B 1 38 ? 6.59 3.727 -6.418 1 93.25 38 ARG B CA 1
ATOM 921 C C . ARG B 1 38 ? 7.754 2.75 -6.539 1 93.25 38 ARG B C 1
ATOM 923 O O . ARG B 1 38 ? 7.559 1.579 -6.871 1 93.25 38 ARG B O 1
ATOM 930 N N . ASP B 1 39 ? 8.906 3.24 -6.32 1 95.56 39 ASP B N 1
ATOM 931 C CA . ASP B 1 39 ? 10.094 2.402 -6.379 1 95.56 39 ASP B CA 1
ATOM 932 C C . ASP B 1 39 ? 10.016 1.26 -5.367 1 95.56 39 ASP B C 1
ATOM 934 O O . ASP B 1 39 ? 10.383 0.124 -5.68 1 95.56 39 ASP B O 1
ATOM 938 N N . LEU B 1 40 ? 9.578 1.525 -4.227 1 95.31 40 LEU B N 1
ATOM 939 C CA . LEU B 1 40 ? 9.445 0.524 -3.172 1 95.31 40 LEU B CA 1
ATOM 940 C C . LEU B 1 40 ? 8.375 -0.5 -3.529 1 95.31 40 LEU B C 1
ATOM 942 O O . LEU B 1 40 ? 8.539 -1.694 -3.271 1 95.31 40 LEU B O 1
ATOM 946 N N . MET B 1 41 ? 7.348 -0.035 -4.113 1 95 41 MET B N 1
ATOM 947 C CA . MET B 1 41 ? 6.301 -0.939 -4.582 1 95 41 MET B CA 1
ATOM 948 C C . MET B 1 41 ? 6.859 -1.942 -5.586 1 95 41 MET B C 1
ATOM 950 O O . MET B 1 41 ? 6.645 -3.148 -5.453 1 95 41 MET B O 1
ATOM 954 N N . ILE B 1 42 ? 7.543 -1.402 -6.562 1 94.31 42 ILE B N 1
ATOM 955 C CA . ILE B 1 42 ? 8.109 -2.24 -7.613 1 94.31 42 ILE B CA 1
ATOM 956 C C . ILE B 1 42 ? 9.078 -3.248 -7.004 1 94.31 42 ILE B C 1
ATOM 958 O O . ILE B 1 42 ? 9.055 -4.43 -7.352 1 94.31 42 ILE B O 1
ATOM 962 N N . ALA B 1 43 ? 9.938 -2.805 -6.145 1 96.44 43 ALA B N 1
ATOM 963 C CA . ALA B 1 43 ? 10.898 -3.674 -5.473 1 96.44 43 ALA B CA 1
ATOM 964 C C . ALA B 1 43 ? 10.188 -4.797 -4.719 1 96.44 43 ALA B C 1
ATOM 966 O O . ALA B 1 43 ? 10.609 -5.957 -4.781 1 96.44 43 ALA B O 1
ATOM 967 N N . TRP B 1 44 ? 9.141 -4.441 -4.016 1 96.19 44 TRP B N 1
ATOM 968 C CA . TRP B 1 44 ? 8.391 -5.449 -3.273 1 96.19 44 TRP B CA 1
ATOM 969 C C . TRP B 1 44 ? 7.75 -6.457 -4.223 1 96.19 44 TRP B C 1
ATOM 971 O O . TRP B 1 44 ? 7.805 -7.668 -3.98 1 96.19 44 TRP B O 1
ATOM 981 N N . CYS B 1 45 ? 7.145 -5.984 -5.266 1 95.75 45 CYS B N 1
ATOM 982 C CA . CYS B 1 45 ? 6.496 -6.852 -6.238 1 95.75 45 CYS B CA 1
ATOM 983 C C . CYS B 1 45 ? 7.465 -7.906 -6.766 1 95.75 45 CYS B C 1
ATOM 985 O O . CYS B 1 45 ? 7.113 -9.086 -6.867 1 95.75 45 CYS B O 1
ATOM 987 N N . VAL B 1 46 ? 8.586 -7.465 -7.09 1 96.12 46 VAL B N 1
ATOM 988 C CA . VAL B 1 46 ? 9.609 -8.352 -7.633 1 96.12 46 VAL B CA 1
ATOM 989 C C . VAL B 1 46 ? 10.062 -9.344 -6.559 1 96.12 46 VAL B C 1
ATOM 991 O O . VAL B 1 46 ? 10.141 -10.547 -6.809 1 96.12 46 VAL B O 1
ATOM 994 N N . ARG B 1 47 ? 10.297 -8.898 -5.41 1 95.5 47 ARG B N 1
ATOM 995 C CA . ARG B 1 47 ? 10.82 -9.719 -4.32 1 95.5 47 ARG B CA 1
ATOM 996 C C . ARG B 1 47 ? 9.789 -10.734 -3.854 1 95.5 47 ARG B C 1
ATOM 998 O O . ARG B 1 47 ? 10.117 -11.898 -3.609 1 95.5 47 ARG B O 1
ATOM 1005 N N . ALA B 1 48 ? 8.602 -10.305 -3.686 1 95.69 48 ALA B N 1
ATOM 1006 C CA . ALA B 1 48 ? 7.527 -11.141 -3.146 1 95.69 48 ALA B CA 1
ATOM 1007 C C . ALA B 1 48 ? 6.863 -11.961 -4.246 1 95.69 48 ALA B C 1
ATOM 1009 O O . ALA B 1 48 ? 5.969 -12.766 -3.977 1 95.69 48 ALA B O 1
ATOM 1010 N N . ASP B 1 49 ? 7.332 -11.68 -5.488 1 95.19 49 ASP B N 1
ATOM 1011 C CA . ASP B 1 49 ? 6.805 -12.414 -6.641 1 95.19 49 ASP B CA 1
ATOM 1012 C C . ASP B 1 49 ? 5.316 -12.133 -6.832 1 95.19 49 ASP B C 1
ATOM 1014 O O . ASP B 1 49 ? 4.516 -13.055 -6.953 1 95.19 49 ASP B O 1
ATOM 1018 N N . VAL B 1 50 ? 4.934 -11.023 -6.77 1 95.31 50 VAL B N 1
ATOM 1019 C CA . VAL B 1 50 ? 3.572 -10.57 -7.043 1 95.31 50 VAL B CA 1
ATOM 1020 C C . VAL B 1 50 ? 3.504 -9.953 -8.438 1 95.31 50 VAL B C 1
ATOM 1022 O O . VAL B 1 50 ? 4.234 -9.008 -8.742 1 95.31 50 VAL B O 1
ATOM 1025 N N . ALA B 1 51 ? 2.619 -10.484 -9.195 1 94.31 51 ALA B N 1
ATOM 1026 C CA . ALA B 1 51 ? 2.488 -9.984 -10.555 1 94.31 51 ALA B CA 1
ATOM 1027 C C . ALA B 1 51 ? 1.997 -8.539 -10.57 1 94.31 51 ALA B C 1
ATOM 1029 O O . ALA B 1 51 ? 1.121 -8.164 -9.781 1 94.31 51 ALA B O 1
ATOM 1030 N N . PHE B 1 52 ? 2.521 -7.645 -11.492 1 91.69 52 PHE B N 1
ATOM 1031 C CA . PHE B 1 52 ? 2.191 -6.227 -11.578 1 91.69 52 PHE B CA 1
ATOM 1032 C C . PHE B 1 52 ? 0.725 -6.035 -11.945 1 91.69 52 PHE B C 1
ATOM 1034 O O . PHE B 1 52 ? 0.12 -5.02 -11.594 1 91.69 52 PHE B O 1
ATOM 1041 N N . ASN B 1 53 ? 0.141 -7.031 -12.578 1 91.81 53 ASN B N 1
ATOM 1042 C CA . ASN B 1 53 ? -1.242 -6.91 -13.031 1 91.81 53 ASN B CA 1
ATOM 1043 C C . ASN B 1 53 ? -2.215 -6.938 -11.852 1 91.81 53 ASN B C 1
ATOM 1045 O O . ASN B 1 53 ? -3.379 -6.555 -11.992 1 91.81 53 ASN B O 1
ATOM 1049 N N . LYS B 1 54 ? -1.793 -7.41 -10.742 1 94.06 54 LYS B N 1
ATOM 1050 C CA . LYS B 1 54 ? -2.633 -7.438 -9.555 1 94.06 54 LYS B CA 1
ATOM 1051 C C . LYS B 1 54 ? -3.01 -6.027 -9.109 1 94.06 54 LYS B C 1
ATOM 1053 O O . LYS B 1 54 ? -4.059 -5.82 -8.5 1 94.06 54 LYS B O 1
ATOM 1058 N N . PHE B 1 55 ? -2.236 -5.086 -9.539 1 90.44 55 PHE B N 1
ATOM 1059 C CA . PHE B 1 55 ? -2.434 -3.701 -9.125 1 90.44 55 PHE B CA 1
ATOM 1060 C C . PHE B 1 55 ? -3.438 -3 -10.031 1 90.44 55 PHE B C 1
ATOM 1062 O O . PHE B 1 55 ? -3.846 -1.869 -9.758 1 90.44 55 PHE B O 1
ATOM 1069 N N . ASP B 1 56 ? -3.807 -3.682 -11.102 1 88.88 56 ASP B N 1
ATOM 1070 C CA . ASP B 1 56 ? -4.84 -3.154 -11.992 1 88.88 56 ASP B CA 1
ATOM 1071 C C . ASP B 1 56 ? -6.23 -3.371 -11.398 1 88.88 56 ASP B C 1
ATOM 1073 O O . ASP B 1 56 ? -7.211 -2.795 -11.883 1 88.88 56 ASP B O 1
ATOM 1077 N N . ASP B 1 57 ? -6.211 -4.18 -10.422 1 91.56 57 ASP B N 1
ATOM 1078 C CA . ASP B 1 57 ? -7.48 -4.453 -9.766 1 91.56 57 ASP B CA 1
ATOM 1079 C C . ASP B 1 57 ? -8.102 -3.172 -9.211 1 91.56 57 ASP B C 1
ATOM 1081 O O . ASP B 1 57 ? -7.395 -2.309 -8.688 1 91.56 57 ASP B O 1
ATOM 1085 N N . GLU B 1 58 ? -9.391 -3.145 -9.219 1 91.69 58 GLU B N 1
ATOM 1086 C CA . GLU B 1 58 ? -10.109 -1.927 -8.852 1 91.69 58 GLU B CA 1
ATOM 1087 C C . GLU B 1 58 ? -9.953 -1.627 -7.359 1 91.69 58 GLU B C 1
ATOM 1089 O O . GLU B 1 58 ? -10.141 -0.488 -6.93 1 91.69 58 GLU B O 1
ATOM 1094 N N . GLY B 1 59 ? -9.633 -2.617 -6.551 1 93 59 GLY B N 1
ATOM 1095 C CA . GLY B 1 59 ? -9.492 -2.422 -5.113 1 93 59 GLY B CA 1
ATOM 1096 C C . GLY B 1 59 ? -8.156 -1.832 -4.719 1 93 59 GLY B C 1
ATOM 1097 O O . GLY B 1 59 ? -7.984 -1.367 -3.588 1 93 59 GLY B O 1
ATOM 1098 N N . PHE B 1 60 ? -7.211 -1.761 -5.582 1 93.5 60 PHE B N 1
ATOM 1099 C CA . PHE B 1 60 ? -5.863 -1.316 -5.258 1 93.5 60 PHE B CA 1
ATOM 1100 C C . PHE B 1 60 ? -5.828 0.189 -5.027 1 93.5 60 PHE B C 1
ATOM 1102 O O . PHE B 1 60 ? -5.289 0.655 -4.02 1 93.5 60 PHE B O 1
ATOM 1109 N N . GLU B 1 61 ? -6.438 0.942 -5.844 1 91.38 61 GLU B N 1
ATOM 1110 C CA . GLU B 1 61 ? -6.387 2.398 -5.766 1 91.38 61 GLU B CA 1
ATOM 1111 C C . GLU B 1 61 ? -7.066 2.908 -4.496 1 91.38 61 GLU B C 1
ATOM 1113 O O . GLU B 1 61 ? -6.5 3.73 -3.771 1 91.38 61 GLU B O 1
ATOM 1118 N N . PRO B 1 62 ? -8.289 2.369 -4.223 1 92.5 62 PRO B N 1
ATOM 1119 C CA . PRO B 1 62 ? -8.891 2.812 -2.961 1 92.5 62 PRO B CA 1
ATOM 1120 C C . PRO B 1 62 ? -8.016 2.504 -1.748 1 92.5 62 PRO B C 1
ATOM 1122 O O . PRO B 1 62 ? -7.969 3.293 -0.801 1 92.5 62 PRO B O 1
ATOM 1125 N N . TRP B 1 63 ? -7.316 1.398 -1.762 1 94.25 63 TRP B N 1
ATOM 1126 C CA . TRP B 1 63 ? -6.41 1.046 -0.677 1 94.25 63 TRP B CA 1
ATOM 1127 C C . TRP B 1 63 ? -5.262 2.047 -0.58 1 94.25 63 TRP B C 1
ATOM 1129 O O . TRP B 1 63 ? -4.965 2.559 0.503 1 94.25 63 TRP B O 1
ATOM 1139 N N . MET B 1 64 ? -4.613 2.4 -1.65 1 94.19 64 MET B N 1
ATOM 1140 C CA . MET B 1 64 ? -3.516 3.365 -1.664 1 94.19 64 MET B CA 1
ATOM 1141 C C . MET B 1 64 ? -3.988 4.734 -1.186 1 94.19 64 MET B C 1
ATOM 1143 O O . MET B 1 64 ? -3.299 5.395 -0.408 1 94.19 64 MET B O 1
ATOM 1147 N N . GLU B 1 65 ? -5.168 5.074 -1.621 1 90.19 65 GLU B N 1
ATOM 1148 C CA . GLU B 1 65 ? -5.719 6.375 -1.249 1 90.19 65 GLU B CA 1
ATOM 1149 C C . GLU B 1 65 ? -5.977 6.453 0.253 1 90.19 65 GLU B C 1
ATOM 1151 O O . GLU B 1 65 ? -5.871 7.527 0.849 1 90.19 65 GLU B O 1
ATOM 1156 N N . SER B 1 66 ? -6.371 5.34 0.782 1 91.31 66 SER B N 1
ATOM 1157 C CA . SER B 1 66 ? -6.625 5.305 2.219 1 91.31 66 SER B CA 1
ATOM 1158 C C . SER B 1 66 ? -5.348 5.551 3.014 1 91.31 66 SER B C 1
ATOM 1160 O O . SER B 1 66 ? -5.406 5.957 4.176 1 91.31 66 SER B O 1
ATOM 1162 N N . LEU B 1 67 ? -4.227 5.273 2.393 1 91 67 LEU B N 1
ATOM 1163 C CA . LEU B 1 67 ? -2.936 5.492 3.033 1 91 67 LEU B CA 1
ATOM 1164 C C . LEU B 1 67 ? -2.4 6.883 2.715 1 91 67 LEU B C 1
ATOM 1166 O O . LEU B 1 67 ? -1.921 7.59 3.607 1 91 67 LEU B O 1
ATOM 1170 N N . GLN B 1 68 ? -2.465 7.168 1.496 1 89.44 68 GLN B N 1
ATOM 1171 C CA . GLN B 1 68 ? -1.871 8.391 0.967 1 89.44 68 GLN B CA 1
ATOM 1172 C C . GLN B 1 68 ? -2.607 8.867 -0.283 1 89.44 68 GLN B C 1
ATOM 1174 O O . GLN B 1 68 ? -2.314 8.406 -1.391 1 89.44 68 GLN B O 1
ATOM 1179 N N . PRO B 1 69 ? -3.488 9.812 -0.042 1 86.56 69 PRO B N 1
ATOM 1180 C CA . PRO B 1 69 ? -4.32 10.258 -1.16 1 86.56 69 PRO B CA 1
ATOM 1181 C C . PRO B 1 69 ? -3.498 10.836 -2.311 1 86.56 69 PRO B C 1
ATOM 1183 O O . PRO B 1 69 ? -3.953 10.844 -3.457 1 86.56 69 PRO B O 1
ATOM 1186 N N . ALA B 1 70 ? -2.312 11.328 -1.958 1 81.62 70 ALA B N 1
ATOM 1187 C CA . ALA B 1 70 ? -1.467 11.93 -2.988 1 81.62 70 ALA B CA 1
ATOM 1188 C C . ALA B 1 70 ? -0.792 10.852 -3.838 1 81.62 70 ALA B C 1
ATOM 1190 O O . ALA B 1 70 ? -0.191 11.156 -4.871 1 81.62 70 ALA B O 1
ATOM 1191 N N . PHE B 1 71 ? -0.864 9.609 -3.365 1 86.75 71 PHE B N 1
ATOM 1192 C CA . PHE B 1 71 ? -0.225 8.523 -4.098 1 86.75 71 PHE B CA 1
ATOM 1193 C C . PHE B 1 71 ? -1.047 8.141 -5.324 1 86.75 71 PHE B C 1
ATOM 1195 O O . PHE B 1 71 ? -2.238 7.844 -5.211 1 86.75 71 PHE B O 1
ATOM 1202 N N . SER B 1 72 ? -0.56 8.281 -6.516 1 77.12 72 SER B N 1
ATOM 1203 C CA . SER B 1 72 ? -1.185 7.875 -7.77 1 77.12 72 SER B CA 1
ATOM 1204 C C . SER B 1 72 ? -0.377 6.781 -8.461 1 77.12 72 SER B C 1
ATOM 1206 O O . SER B 1 72 ? 0.804 6.969 -8.758 1 77.12 72 SER B O 1
ATOM 1208 N N . CYS B 1 73 ? -0.802 5.547 -8.312 1 64.69 73 CYS B N 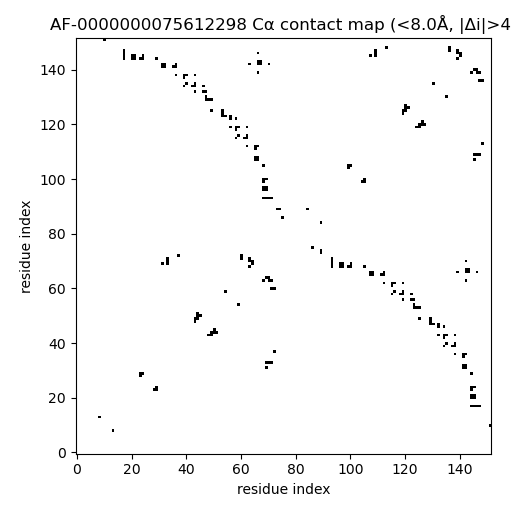1
ATOM 1209 C CA . CYS B 1 73 ? -0.122 4.453 -9 1 64.69 73 CYS B CA 1
ATOM 1210 C C . CYS B 1 73 ? -0.153 4.656 -10.508 1 64.69 73 CYS B C 1
ATOM 1212 O O . CYS B 1 73 ? 0.76 4.223 -11.211 1 64.69 73 CYS B O 1
ATOM 1214 N N . ILE B 1 74 ? -1.327 4.887 -11.07 1 53.56 74 ILE B N 1
ATOM 1215 C CA . ILE B 1 74 ? -1.478 4.988 -12.523 1 53.56 74 ILE B CA 1
ATOM 1216 C C . ILE B 1 74 ? -0.901 6.316 -13.008 1 53.56 74 ILE B C 1
ATOM 1218 O O . ILE B 1 74 ? -1.515 7.371 -12.828 1 53.56 74 ILE B O 1
ATOM 1222 N N . GLY B 1 75 ? 0.108 6.797 -12.5 1 41.5 75 GLY B N 1
ATOM 1223 C CA . GLY B 1 75 ? 0.571 7.875 -13.359 1 41.5 75 GLY B CA 1
ATOM 1224 C C . GLY B 1 75 ? 0.687 7.465 -14.812 1 41.5 75 GLY B C 1
ATOM 1225 O O . GLY B 1 75 ? 1.619 6.75 -15.195 1 41.5 75 GLY B O 1
ATOM 1226 N N . ARG B 1 76 ? -0.27 6.836 -15.25 1 37.5 76 ARG B N 1
ATOM 1227 C CA . ARG B 1 76 ? -0.144 6.953 -16.703 1 37.5 76 ARG B CA 1
ATOM 1228 C C . ARG B 1 76 ? -0.21 8.414 -17.141 1 37.5 76 ARG B C 1
ATOM 1230 O O . ARG B 1 76 ? -0.86 9.234 -16.484 1 37.5 76 ARG B O 1
#

Foldseek 3Di:
DDPPPDPPPDPVVVVVVVVVVVCCVVVVVDDDDQVVVLVVVVVCCVVVVPDPCVCVDPVNLVVVCVVPVVHDNPPD/DDPPPDPPPDPVVVVVVVVVVVCCVVVVVDDDDQVVVLVVVVVCCVVVVPDPCVCVDPVNLVVVCVVPVVHDNPPD

Solvent-accessible surface area (backbone atoms only — not comparable to full-atom values): 8866 Å² total; per-residue (Å²): 135,81,79,78,72,76,81,71,76,56,68,65,60,52,52,48,47,45,49,49,24,42,42,34,55,68,69,59,67,64,72,81,46,63,68,60,31,50,51,34,46,53,53,28,29,63,72,53,66,45,67,76,68,48,60,71,37,80,47,40,57,61,26,44,38,43,52,22,43,65,52,64,85,75,69,114,136,80,80,78,73,76,82,72,77,58,68,64,60,52,51,49,45,42,50,50,22,40,43,33,54,68,69,58,67,63,72,82,45,63,68,59,30,50,53,33,46,53,52,28,29,64,73,53,67,45,67,75,69,48,61,69,38,81,46,39,57,61,26,45,36,43,51,24,44,67,54,65,86,75,69,115

Secondary structure (DSSP, 8-state):
----------HHHHHHHHHHHHHHHHTT-----HHHHHHHHHHHHHHHT--GGGGGSTTHHHHHHHH-TT--S---/----------HHHHHHHHHHHHHHHHTT-----HHHHHHHHHHHHHHHT--GGGGGSTTHHHHHHHH-TT--S---

Sequence (152 aa):
MKSEYCPKVPSDDRNKFVATMKKKLVDGSFTFNQQRSRDLMIAWCVRADVAFNKFDDEGFEPWMESLQPAFSCIGRMKSEYCPKVPSDDRNKFVATMKKKLVDGSFTFNQQRSRDLMIAWCVRADVAFNKFDDEGFEPWMESLQPAFSCIGR